Protein AF-A0A3B8PPV6-F1 (afdb_monomer_lite)

pLDDT: mean 80.48, std 9.21, range [55.97, 92.62]

Sequence (86 aa):
MDPRQQYLQTITRRHFLRDSHVGLGALALGGLAAGTATADPRQPQIPPLPGRAKHVIYLHMAGSPPQHELFDFKPALLRHNMQPCP

Secondary structure (DSSP, 8-state):
--HHHHHHHH--HHHHHHHHHHHHHHHHHHHHHHTTS---TTS----SSPPPP--------TTS--GGGTT---HHHHHTTTSPP-

Radius of gyration: 35.14 Å; chains: 1; bounding box: 63×30×92 Å

Foldseek 3Di:
DDPVVVVVVVDDPVNVCVVCVVVVVVVVVVVVVVVPPDPPVPPPPDPPDDDDDPDDDDDPPPDDDPPVCPPDDDVVCVVCPPPDDD

Structure (mmCIF, N/CA/C/O backbone):
data_AF-A0A3B8PPV6-F1
#
_entry.id   AF-A0A3B8PPV6-F1
#
loop_
_atom_site.group_PDB
_atom_site.id
_atom_site.type_symbol
_atom_site.label_atom_id
_atom_site.label_alt_id
_atom_site.label_comp_id
_atom_site.label_asym_id
_atom_site.label_entity_id
_atom_site.label_seq_id
_atom_site.pdbx_PDB_ins_code
_atom_site.Cartn_x
_atom_site.Cartn_y
_atom_site.Cartn_z
_atom_site.occupancy
_atom_site.B_iso_or_equiv
_atom_site.auth_seq_id
_atom_site.auth_comp_id
_atom_site.auth_asym_id
_atom_site.auth_atom_id
_atom_site.pdbx_PDB_model_num
ATOM 1 N N . MET A 1 1 ? -32.613 4.436 54.275 1.00 69.50 1 MET A N 1
ATOM 2 C CA . MET A 1 1 ? -31.539 4.127 53.309 1.00 69.50 1 MET A CA 1
ATOM 3 C C . MET A 1 1 ? -32.104 3.128 52.322 1.00 69.50 1 MET A C 1
ATOM 5 O O . MET A 1 1 ? -32.662 2.136 52.773 1.00 69.50 1 MET A O 1
ATOM 9 N N . ASP A 1 2 ? -32.059 3.423 51.024 1.00 92.62 2 ASP A N 1
ATOM 10 C CA . ASP A 1 2 ? -32.599 2.523 50.001 1.00 92.62 2 ASP A CA 1
ATOM 11 C C . ASP A 1 2 ? -31.640 1.327 49.806 1.00 92.62 2 ASP A C 1
ATOM 13 O O . ASP A 1 2 ? -30.471 1.537 49.456 1.00 92.62 2 ASP A O 1
ATOM 17 N N . PRO A 1 3 ? -32.089 0.077 50.025 1.00 90.00 3 PRO A N 1
ATOM 18 C CA . PRO A 1 3 ? -31.239 -1.108 49.899 1.00 90.00 3 PRO A CA 1
ATOM 19 C C . PRO A 1 3 ? -30.672 -1.290 48.484 1.00 90.00 3 PRO A C 1
ATOM 21 O O . PRO A 1 3 ? -29.576 -1.835 48.322 1.00 90.00 3 PRO A O 1
ATOM 24 N N . ARG A 1 4 ? -31.360 -0.795 47.444 1.00 89.88 4 ARG A N 1
ATOM 25 C CA . ARG A 1 4 ? -30.857 -0.871 46.062 1.00 89.88 4 ARG A CA 1
ATOM 26 C C . ARG A 1 4 ? -29.629 0.006 45.858 1.00 89.88 4 ARG A C 1
ATOM 28 O O . ARG A 1 4 ? -28.705 -0.394 45.155 1.00 89.88 4 ARG A O 1
ATOM 35 N N . GLN A 1 5 ? -29.597 1.181 46.484 1.00 88.06 5 GLN A N 1
ATOM 36 C CA . GLN A 1 5 ? -28.461 2.097 46.372 1.00 88.06 5 GLN A CA 1
ATOM 37 C C . GLN A 1 5 ? -27.216 1.529 47.055 1.00 88.06 5 GLN A C 1
ATOM 39 O O . GLN A 1 5 ? -26.125 1.620 46.497 1.00 88.06 5 GLN A O 1
ATOM 44 N N . GLN A 1 6 ? -27.376 0.880 48.210 1.00 89.06 6 GLN A N 1
ATOM 45 C CA . GLN A 1 6 ? -26.264 0.225 48.907 1.00 89.06 6 GLN A CA 1
ATOM 46 C C . GLN A 1 6 ? -25.689 -0.944 48.098 1.00 89.06 6 GLN A C 1
ATOM 48 O O . GLN A 1 6 ? -24.474 -1.100 48.031 1.00 89.06 6 GLN A O 1
ATOM 53 N N . TYR A 1 7 ? -26.539 -1.726 47.427 1.00 89.31 7 TYR A N 1
ATOM 54 C CA . TYR A 1 7 ? -26.086 -2.788 46.525 1.00 89.31 7 TYR A CA 1
ATOM 55 C C . TYR A 1 7 ? -25.296 -2.242 45.326 1.00 89.31 7 TYR A C 1
ATOM 57 O O . TYR A 1 7 ? -24.238 -2.758 44.990 1.00 89.31 7 TYR A O 1
ATOM 65 N N . LEU A 1 8 ? -25.752 -1.156 44.699 1.00 87.69 8 LEU A N 1
ATOM 66 C CA . LEU A 1 8 ? -25.015 -0.552 43.583 1.00 87.69 8 LEU A CA 1
ATOM 67 C C . LEU A 1 8 ? -23.651 0.010 44.018 1.00 87.69 8 LEU A C 1
ATOM 69 O O . LEU A 1 8 ? -22.700 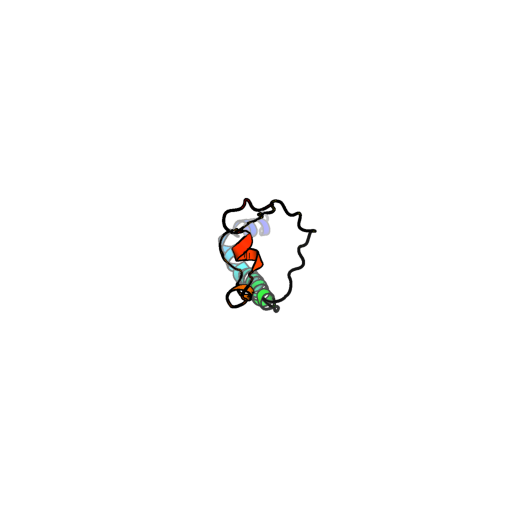-0.027 43.243 1.00 87.69 8 LEU A O 1
ATOM 73 N N . GLN A 1 9 ? -23.531 0.479 45.262 1.00 88.81 9 GLN A N 1
ATOM 74 C CA . GLN A 1 9 ? -22.270 0.966 45.831 1.00 88.81 9 GLN A CA 1
ATOM 75 C C . GLN A 1 9 ? -21.247 -0.150 46.098 1.00 88.81 9 GLN A C 1
ATOM 77 O O . GLN A 1 9 ? -20.048 0.129 46.136 1.00 88.81 9 GLN A O 1
ATOM 82 N N . THR A 1 10 ? -21.677 -1.407 46.263 1.00 90.19 10 THR A N 1
ATOM 83 C CA . THR A 1 10 ? -20.757 -2.547 46.437 1.00 90.19 10 THR A CA 1
ATOM 84 C C . THR A 1 10 ? -20.249 -3.112 45.107 1.00 90.19 10 THR A C 1
ATOM 86 O O . THR A 1 10 ? -19.233 -3.815 45.084 1.00 90.19 10 THR A O 1
ATOM 89 N N . ILE A 1 11 ? -20.878 -2.757 43.980 1.00 92.12 11 ILE A N 1
ATOM 90 C CA . ILE A 1 11 ? -20.419 -3.134 42.639 1.00 92.12 11 ILE A CA 1
ATOM 91 C C . ILE A 1 11 ? -19.207 -2.283 42.251 1.00 92.12 11 ILE A C 1
ATOM 93 O O . ILE A 1 11 ? -19.299 -1.136 41.820 1.00 92.12 11 ILE A O 1
ATOM 97 N N . THR A 1 12 ? -18.027 -2.880 42.380 1.00 91.94 12 THR A N 1
ATOM 98 C CA . THR A 1 12 ? -16.763 -2.263 41.953 1.00 91.94 12 THR A CA 1
ATOM 99 C C . THR A 1 12 ? -16.436 -2.556 40.484 1.00 91.94 12 THR A C 1
ATOM 101 O O . THR A 1 12 ? -16.940 -3.511 39.892 1.00 91.94 12 THR A O 1
ATOM 104 N N . ARG A 1 13 ? -15.481 -1.807 39.906 1.00 89.38 13 ARG A N 1
ATOM 105 C CA . ARG A 1 13 ? -14.945 -2.057 38.546 1.00 89.38 13 ARG A CA 1
ATOM 106 C C . ARG A 1 13 ? -14.491 -3.508 38.334 1.00 89.38 13 ARG A C 1
ATOM 108 O O . ARG A 1 13 ? -14.575 -4.014 37.223 1.00 89.38 13 ARG A O 1
ATOM 115 N N . ARG A 1 14 ? -14.032 -4.189 39.392 1.00 90.19 14 ARG A N 1
ATOM 116 C CA . ARG A 1 14 ? -13.616 -5.597 39.333 1.00 90.19 14 ARG A CA 1
ATOM 117 C C . ARG A 1 14 ? -14.791 -6.538 39.058 1.00 90.19 14 ARG A C 1
ATOM 119 O O . ARG A 1 14 ? -14.603 -7.486 38.309 1.00 90.19 14 ARG A O 1
ATOM 126 N N . HIS A 1 15 ? -15.972 -6.265 39.618 1.00 91.50 15 HIS A N 1
ATOM 127 C CA . HIS A 1 15 ? -17.192 -7.030 39.336 1.00 91.50 15 HIS A CA 1
ATOM 128 C C . HIS A 1 15 ? -17.638 -6.815 37.888 1.00 91.50 15 HIS A C 1
ATOM 130 O O . HIS A 1 15 ? -17.827 -7.777 37.159 1.00 91.50 15 HIS A O 1
ATOM 136 N N . PHE A 1 16 ? -17.661 -5.558 37.431 1.00 88.94 16 PHE A N 1
ATOM 137 C CA . PHE A 1 16 ? -17.995 -5.239 36.042 1.00 88.94 16 PHE A CA 1
ATOM 138 C C . PHE A 1 16 ? -17.094 -5.967 35.039 1.00 88.94 16 PHE A C 1
ATOM 140 O O . PHE A 1 16 ? -17.594 -6.580 34.097 1.00 88.94 16 PHE A O 1
ATOM 147 N N . LEU A 1 17 ? -15.772 -5.923 35.252 1.00 90.06 17 LEU A N 1
ATOM 148 C CA . LEU A 1 17 ? -14.838 -6.655 34.403 1.00 90.06 17 LEU A CA 1
ATOM 149 C C . LEU A 1 17 ? -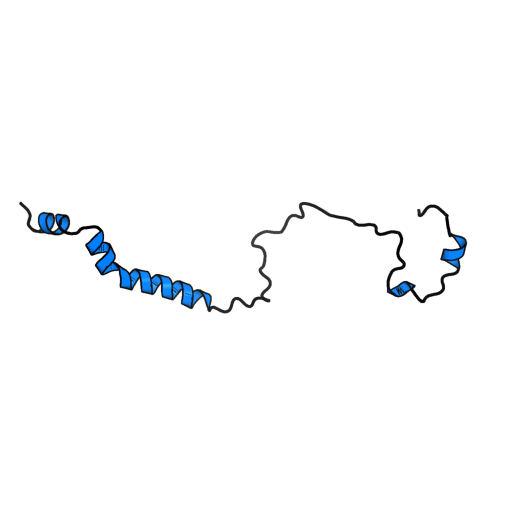15.128 -8.155 34.493 1.00 90.06 17 LEU A C 1
ATOM 151 O O . LEU A 1 17 ? -15.389 -8.741 33.449 1.00 90.06 17 LEU A O 1
ATOM 155 N N . ARG A 1 18 ? -15.205 -8.730 35.714 1.00 90.19 18 ARG A N 1
ATOM 156 C CA . ARG A 1 18 ? -15.546 -10.146 35.981 1.00 90.19 18 ARG A CA 1
ATOM 157 C C . ARG A 1 18 ? -16.728 -10.639 35.156 1.00 90.19 18 ARG A C 1
ATOM 159 O O . ARG A 1 18 ? -16.594 -11.674 34.505 1.00 90.19 18 ARG A O 1
ATOM 166 N N . ASP A 1 19 ? -17.818 -9.890 35.161 1.00 89.38 19 ASP A N 1
ATOM 167 C CA . ASP A 1 19 ? -19.086 -10.328 34.588 1.00 89.38 19 ASP A CA 1
ATOM 168 C C . ASP A 1 19 ? -19.179 -10.038 33.076 1.00 89.38 19 ASP A C 1
ATOM 170 O O . ASP A 1 19 ? -19.900 -10.725 32.356 1.00 89.38 19 ASP A O 1
ATOM 174 N N . SER A 1 20 ? -18.397 -9.080 32.557 1.00 88.19 20 SER A N 1
ATOM 175 C CA . SER A 1 20 ? -18.446 -8.656 31.144 1.00 88.19 20 SER A CA 1
ATOM 176 C C . SER A 1 20 ? -17.442 -9.367 30.224 1.00 88.19 20 SER A C 1
ATOM 178 O O . SER A 1 20 ? -17.477 -9.165 29.007 1.00 88.19 20 SER A O 1
ATOM 180 N N . HIS A 1 21 ? -16.541 -10.200 30.761 1.00 86.19 21 HIS A N 1
ATOM 181 C CA . HIS A 1 21 ? -15.459 -10.824 29.982 1.00 86.19 21 HIS A CA 1
ATOM 182 C C . HIS A 1 21 ? -15.949 -11.668 28.797 1.00 86.19 21 HIS A C 1
ATOM 184 O O . HIS A 1 21 ? -15.345 -11.633 27.728 1.00 86.19 21 HIS A O 1
ATOM 190 N N . VAL A 1 22 ? -17.047 -12.411 28.967 1.00 89.12 22 VAL A N 1
ATOM 191 C CA . VAL A 1 22 ? -17.582 -13.298 27.919 1.00 89.12 22 VAL A CA 1
ATOM 192 C C . VAL A 1 22 ? -18.129 -12.490 26.741 1.00 89.12 22 VAL A C 1
ATOM 194 O O . VAL A 1 22 ? -17.851 -12.822 25.592 1.00 89.12 22 VAL A O 1
ATOM 197 N N . GLY A 1 23 ? -18.850 -11.397 27.011 1.00 87.31 23 G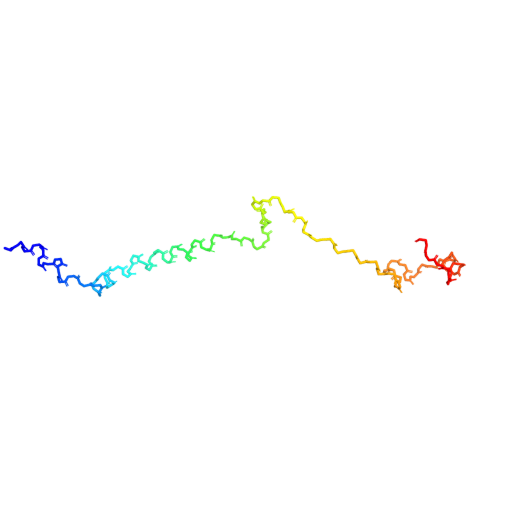LY A N 1
ATOM 198 C CA . GLY A 1 23 ? -19.392 -10.523 25.969 1.00 87.31 23 GLY A CA 1
ATOM 199 C C . GLY A 1 23 ? -18.296 -9.804 25.181 1.00 87.31 23 GLY A C 1
ATOM 200 O O . GLY A 1 23 ? -18.323 -9.793 23.952 1.00 87.31 23 GLY A O 1
ATOM 201 N N . LEU A 1 24 ? -17.285 -9.271 25.877 1.00 88.06 24 LEU A N 1
ATOM 202 C CA . LEU A 1 24 ? -16.121 -8.651 25.232 1.00 88.06 24 LEU A CA 1
ATOM 203 C C . LEU A 1 24 ? -15.325 -9.664 24.395 1.00 88.06 24 LEU A C 1
ATOM 205 O O . LEU A 1 24 ? -14.911 -9.348 23.280 1.00 88.06 24 LEU A O 1
ATOM 209 N N . GLY A 1 25 ? -15.161 -10.891 24.897 1.00 87.50 25 GLY A N 1
ATOM 210 C CA . GLY A 1 25 ? -14.523 -11.983 24.162 1.00 87.50 25 GLY A CA 1
ATOM 211 C C . GLY A 1 25 ? -15.302 -12.395 22.911 1.00 87.50 25 GLY A C 1
ATOM 212 O O . GLY A 1 25 ? -14.700 -12.583 21.858 1.00 87.50 25 GLY A O 1
ATOM 213 N N . ALA A 1 26 ? -16.632 -12.471 22.990 1.00 88.94 26 ALA A N 1
ATOM 214 C CA . ALA A 1 26 ? -17.487 -12.785 21.846 1.00 88.94 26 ALA A CA 1
ATOM 215 C C . ALA A 1 26 ? -17.428 -11.701 20.756 1.00 88.94 26 ALA A C 1
ATOM 217 O O . ALA A 1 26 ? -17.359 -12.031 19.574 1.00 88.94 26 ALA A O 1
ATOM 218 N N . LEU A 1 27 ? -17.388 -10.417 21.136 1.00 88.12 27 LEU A N 1
ATOM 219 C CA . LEU A 1 27 ? -17.201 -9.309 20.190 1.00 88.12 27 LEU A CA 1
ATOM 220 C C . LEU A 1 27 ? -15.824 -9.359 19.515 1.00 88.12 27 LEU A C 1
ATOM 222 O O . LEU A 1 27 ? -15.730 -9.204 18.297 1.00 88.12 27 LEU A O 1
ATOM 226 N N . ALA A 1 28 ? -14.765 -9.619 20.286 1.00 88.25 28 ALA A N 1
ATOM 227 C CA . ALA A 1 28 ? -13.416 -9.778 19.747 1.00 88.25 28 ALA A CA 1
ATOM 228 C C . ALA A 1 28 ? -13.327 -10.974 18.784 1.00 88.25 28 ALA A C 1
ATOM 230 O O . ALA A 1 28 ? -12.783 -10.848 17.687 1.00 88.25 28 ALA A O 1
ATOM 231 N N . LEU A 1 29 ? -13.917 -12.115 19.156 1.00 86.81 29 LEU A N 1
ATOM 232 C CA . LEU A 1 29 ? -13.991 -13.298 18.303 1.00 86.81 29 LEU A CA 1
ATOM 233 C C . LEU A 1 29 ? -14.811 -13.029 17.038 1.00 86.81 29 LEU A C 1
ATOM 235 O O . LEU A 1 29 ? -14.408 -13.461 15.966 1.00 86.81 29 LEU A O 1
ATOM 239 N N . GLY A 1 30 ? -15.911 -12.278 17.137 1.00 86.31 30 GLY A N 1
ATOM 240 C CA . GLY A 1 30 ? -16.701 -11.841 15.988 1.00 86.31 30 GLY A CA 1
ATOM 241 C C . GLY A 1 30 ? -15.889 -10.990 15.010 1.00 86.31 30 GLY A C 1
ATOM 242 O O . GLY A 1 30 ? -15.975 -11.211 13.807 1.00 86.31 30 GLY A O 1
ATOM 243 N N . GLY A 1 31 ? -15.042 -10.083 15.506 1.00 82.88 31 GLY A N 1
ATOM 244 C CA . GLY A 1 31 ? -14.125 -9.298 14.671 1.00 82.88 31 GLY A CA 1
ATOM 245 C C . GLY A 1 31 ? -13.039 -10.145 13.998 1.00 82.88 31 GLY A C 1
ATOM 246 O O . GLY A 1 31 ? -12.775 -9.979 12.808 1.00 82.88 31 GLY A O 1
ATOM 247 N N . LEU A 1 32 ? -12.445 -11.094 14.728 1.00 79.62 32 LEU A N 1
ATOM 248 C CA . LEU A 1 32 ? -11.446 -12.020 14.177 1.00 79.62 32 LEU A CA 1
ATOM 249 C C . LEU A 1 32 ? -12.057 -12.989 13.157 1.00 79.62 32 LEU A C 1
ATOM 251 O O . LEU A 1 32 ? -11.466 -13.231 12.107 1.00 79.62 32 LEU A O 1
ATOM 255 N N . ALA A 1 33 ? -13.255 -13.503 13.433 1.00 78.75 33 ALA A N 1
ATOM 256 C CA . ALA A 1 33 ? -14.002 -14.353 12.514 1.00 78.75 33 ALA A CA 1
ATOM 257 C C . ALA A 1 33 ? -14.458 -13.564 11.275 1.00 78.75 33 ALA A C 1
ATOM 259 O O . ALA A 1 33 ? -14.354 -14.069 10.160 1.00 78.75 33 ALA A O 1
ATOM 260 N N . ALA A 1 34 ? -14.871 -12.301 11.430 1.00 69.94 34 ALA A N 1
ATOM 261 C CA . ALA A 1 34 ? -15.203 -11.417 10.312 1.00 69.94 34 ALA A CA 1
ATOM 262 C C .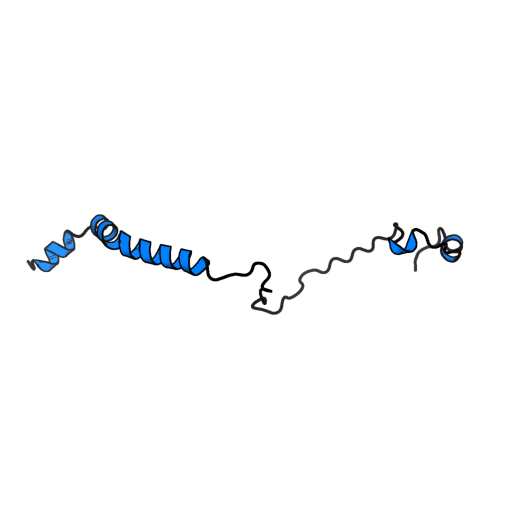 ALA A 1 34 ? -13.982 -11.077 9.438 1.00 69.94 34 ALA A C 1
ATOM 264 O O . ALA A 1 34 ? -14.129 -10.902 8.232 1.00 69.94 34 ALA A O 1
ATOM 265 N N . GLY A 1 35 ? -12.771 -11.066 10.005 1.00 58.75 35 GLY A N 1
ATOM 266 C CA . GLY A 1 35 ? -11.514 -10.936 9.257 1.00 58.75 35 GLY A CA 1
ATOM 267 C C . GLY A 1 35 ? -11.193 -12.121 8.335 1.00 58.75 35 GLY A C 1
ATOM 268 O O . GLY A 1 35 ? -10.284 -12.019 7.515 1.00 58.75 35 GLY A O 1
ATOM 269 N N . THR A 1 36 ? -11.941 -13.228 8.429 1.00 55.97 36 THR A N 1
ATOM 270 C CA . THR A 1 36 ? -11.853 -14.357 7.485 1.00 55.97 36 THR A CA 1
ATOM 271 C C . THR A 1 36 ? -12.788 -14.214 6.282 1.00 55.97 36 THR A C 1
ATOM 273 O O . THR A 1 36 ? -12.778 -15.076 5.401 1.00 55.97 36 THR A O 1
ATOM 276 N N . ALA A 1 37 ? -13.549 -13.114 6.188 1.00 59.66 37 ALA A N 1
ATOM 277 C CA . ALA A 1 37 ? -14.237 -12.720 4.965 1.00 59.66 37 ALA A CA 1
ATOM 278 C C . ALA A 1 37 ? -13.201 -12.321 3.906 1.00 59.66 37 ALA A C 1
ATOM 280 O O . ALA A 1 37 ? -12.889 -11.148 3.743 1.00 59.66 37 ALA A O 1
ATOM 281 N N . THR A 1 38 ? -12.625 -13.336 3.259 1.00 59.09 38 THR A N 1
ATOM 282 C CA . THR A 1 38 ? -12.033 -13.351 1.915 1.00 59.09 38 THR A CA 1
ATOM 283 C C . THR A 1 38 ? -11.623 -11.981 1.373 1.00 59.09 38 THR A C 1
ATOM 285 O O . THR A 1 38 ? -12.128 -11.539 0.342 1.00 59.09 38 THR A O 1
ATOM 288 N N . ALA A 1 39 ? -10.696 -11.301 2.045 1.00 61.28 39 ALA A N 1
ATOM 289 C CA . ALA A 1 39 ? -9.939 -10.249 1.396 1.00 61.28 39 ALA A CA 1
ATOM 290 C C . ALA A 1 39 ? -8.986 -10.981 0.455 1.00 61.28 39 ALA A C 1
ATOM 292 O O . ALA A 1 39 ? -7.922 -11.439 0.870 1.00 61.28 39 ALA A O 1
ATOM 293 N N . ASP A 1 40 ? -9.428 -11.199 -0.784 1.00 63.72 40 ASP A N 1
ATOM 294 C CA . ASP A 1 40 ? -8.555 -11.706 -1.832 1.00 63.72 40 ASP A CA 1
ATOM 295 C C . ASP A 1 40 ? -7.367 -10.735 -1.914 1.00 63.72 40 ASP A C 1
ATOM 297 O O . ASP A 1 40 ? -7.569 -9.557 -2.217 1.00 63.72 40 ASP A O 1
ATOM 301 N N . PRO A 1 41 ? -6.125 -11.167 -1.634 1.00 63.94 41 PRO A N 1
ATOM 302 C CA . PRO A 1 41 ? -4.957 -10.290 -1.700 1.00 63.94 41 PRO A CA 1
ATOM 303 C C . PRO A 1 41 ? -4.754 -9.685 -3.096 1.00 63.94 41 PRO A C 1
ATOM 305 O O . PRO A 1 41 ? -3.959 -8.762 -3.263 1.00 63.94 41 PRO A O 1
ATOM 308 N N . ARG A 1 42 ? -5.446 -10.232 -4.105 1.00 68.56 42 ARG A N 1
ATOM 309 C CA . ARG A 1 42 ? -5.443 -9.781 -5.495 1.00 68.56 42 ARG A CA 1
ATOM 310 C C . ARG A 1 42 ? -6.656 -8.930 -5.863 1.00 68.56 42 ARG A C 1
ATOM 312 O O . ARG A 1 42 ? -6.714 -8.467 -7.001 1.00 68.56 42 ARG A O 1
ATOM 319 N N . GLN A 1 43 ? -7.612 -8.715 -4.955 1.00 69.69 43 GLN A N 1
ATOM 320 C CA . GLN A 1 43 ? -8.720 -7.808 -5.230 1.00 69.69 43 GLN A CA 1
ATOM 321 C C . GLN A 1 43 ? -8.164 -6.393 -5.404 1.00 69.69 43 GLN A C 1
ATOM 323 O O . GLN A 1 43 ? -7.521 -5.872 -4.486 1.00 69.69 43 GLN A O 1
ATOM 328 N N . PRO A 1 44 ? -8.393 -5.753 -6.566 1.00 66.94 44 PRO A N 1
ATOM 329 C CA . PRO A 1 44 ? -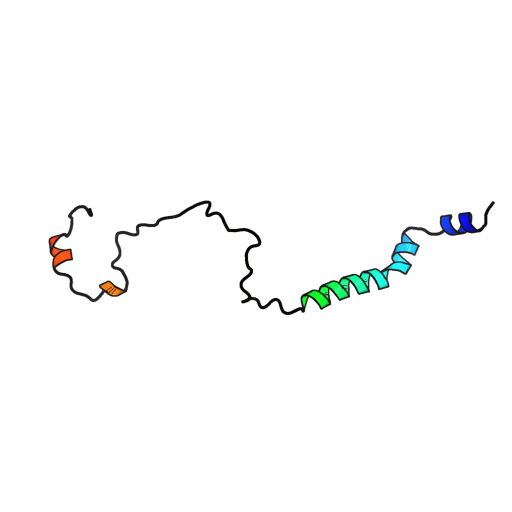7.994 -4.374 -6.763 1.00 66.94 44 PRO A CA 1
ATOM 330 C C . PRO A 1 44 ? -8.736 -3.520 -5.737 1.00 66.94 44 PRO A C 1
ATOM 332 O O . PRO A 1 44 ? -9.952 -3.343 -5.822 1.00 66.94 44 PRO A O 1
ATOM 335 N N . GLN A 1 45 ? -8.014 -3.006 -4.742 1.00 71.69 45 GLN A N 1
ATOM 336 C CA . GLN A 1 45 ? -8.573 -2.015 -3.836 1.00 71.69 45 GLN A CA 1
ATOM 337 C C . GLN A 1 45 ? -8.780 -0.744 -4.646 1.00 71.69 45 GLN A C 1
ATOM 339 O O . GLN A 1 45 ? -7.819 -0.063 -5.003 1.00 71.69 45 GLN A O 1
ATOM 344 N N . ILE A 1 46 ? -10.035 -0.451 -4.981 1.00 72.06 46 ILE A N 1
ATOM 345 C CA . ILE A 1 46 ? -10.393 0.818 -5.606 1.00 72.06 46 ILE A CA 1
ATOM 346 C C . ILE A 1 46 ? -10.083 1.901 -4.568 1.00 72.06 46 ILE A C 1
ATOM 348 O O . ILE A 1 46 ? -10.680 1.886 -3.487 1.00 72.06 46 ILE A O 1
ATOM 352 N N . PRO A 1 47 ? -9.143 2.823 -4.844 1.00 73.00 47 PRO A N 1
ATOM 353 C CA . PRO A 1 47 ? -8.859 3.903 -3.921 1.00 73.00 47 PRO A CA 1
ATOM 354 C C . PRO A 1 47 ? -10.142 4.721 -3.718 1.00 73.00 47 PRO A C 1
ATOM 356 O O . PRO A 1 47 ? -10.787 5.080 -4.705 1.00 73.00 47 PRO A O 1
ATOM 359 N N . PRO A 1 48 ? -10.521 5.057 -2.473 1.00 76.56 48 PRO A N 1
ATOM 360 C CA . PRO A 1 48 ? -11.758 5.792 -2.203 1.00 76.56 48 PRO A CA 1
ATOM 361 C C . PRO A 1 48 ? -11.776 7.213 -2.796 1.00 76.56 48 PRO A C 1
ATOM 363 O O . PRO A 1 48 ? -12.815 7.866 -2.786 1.00 76.56 48 PRO A O 1
ATOM 366 N N . LEU A 1 49 ? -10.643 7.705 -3.313 1.00 77.25 49 LEU A N 1
ATOM 367 C CA . LEU A 1 49 ? -10.525 8.982 -4.008 1.00 77.25 49 LEU A CA 1
ATOM 368 C C . LEU A 1 49 ? -9.651 8.836 -5.264 1.00 77.25 49 LEU A C 1
ATOM 370 O O . LEU A 1 49 ? -8.704 8.044 -5.252 1.00 77.25 49 LEU A O 1
ATOM 374 N N . PRO A 1 50 ? -9.890 9.637 -6.322 1.00 79.81 50 PRO A N 1
ATOM 375 C CA . PRO A 1 50 ? -8.985 9.703 -7.462 1.00 79.81 50 PRO A CA 1
ATOM 376 C C . PRO A 1 50 ? -7.592 10.138 -6.988 1.00 79.81 50 PRO A C 1
ATOM 378 O O . PRO A 1 50 ? -7.410 11.218 -6.421 1.00 79.81 50 PRO A O 1
ATOM 381 N N . GLY A 1 51 ? -6.598 9.271 -7.187 1.00 76.94 51 GLY A N 1
ATOM 382 C CA . GLY A 1 51 ? -5.224 9.538 -6.780 1.00 76.94 51 GLY A CA 1
ATOM 383 C C . GLY A 1 51 ? -4.638 10.713 -7.562 1.00 76.94 51 GLY A C 1
ATOM 384 O O . GLY A 1 51 ? -4.532 10.663 -8.784 1.00 76.94 51 GLY A O 1
ATOM 385 N N . ARG A 1 52 ? -4.221 11.773 -6.862 1.00 81.12 52 ARG A N 1
ATOM 386 C CA . ARG A 1 52 ? -3.455 12.875 -7.459 1.00 81.12 52 ARG A CA 1
ATOM 387 C C . ARG A 1 52 ? -1.969 12.521 -7.424 1.00 81.12 52 ARG A C 1
ATOM 389 O O . ARG A 1 52 ? -1.399 12.397 -6.340 1.00 81.12 52 ARG A O 1
ATOM 396 N N . ALA A 1 53 ? -1.335 12.386 -8.589 1.00 83.75 53 ALA A N 1
ATOM 397 C CA . ALA A 1 53 ? 0.114 12.214 -8.668 1.00 83.75 53 ALA A CA 1
ATOM 398 C C . ALA A 1 53 ? 0.809 13.449 -8.071 1.00 83.75 53 ALA A C 1
ATOM 400 O O . ALA A 1 53 ? 0.609 14.569 -8.541 1.00 83.75 53 ALA A O 1
ATOM 401 N N . LYS A 1 54 ? 1.580 13.251 -6.995 1.00 84.88 54 LYS A N 1
ATOM 402 C CA . LYS A 1 54 ? 2.315 14.336 -6.319 1.00 84.88 54 LYS A CA 1
ATOM 403 C C . LYS A 1 54 ? 3.673 14.604 -6.966 1.00 84.88 54 LYS A C 1
ATOM 405 O O . LYS A 1 54 ? 4.115 15.746 -6.982 1.00 84.88 54 LYS A O 1
ATOM 410 N N . HIS A 1 55 ? 4.305 13.567 -7.514 1.00 89.56 55 HIS A N 1
ATOM 411 C CA . HIS A 1 55 ? 5.628 13.639 -8.129 1.00 89.56 55 HIS A CA 1
ATOM 412 C C . HIS A 1 55 ? 5.701 12.713 -9.344 1.00 89.56 55 HIS A C 1
ATOM 414 O O . HIS A 1 55 ? 5.173 11.602 -9.306 1.00 89.56 55 HIS A O 1
ATOM 420 N N . VAL A 1 56 ? 6.374 13.172 -10.399 1.00 84.69 56 VAL A N 1
ATOM 421 C CA . VAL A 1 56 ? 6.702 12.387 -11.594 1.00 84.69 56 VAL A CA 1
ATOM 422 C C . VAL A 1 56 ? 8.221 12.315 -11.673 1.00 84.69 56 VAL A C 1
ATOM 424 O O . VAL A 1 56 ? 8.878 13.347 -11.785 1.00 84.69 56 VAL A O 1
ATOM 427 N N . ILE A 1 57 ? 8.779 11.110 -11.568 1.00 87.56 57 ILE A N 1
ATOM 428 C CA . ILE A 1 57 ? 10.221 10.878 -11.693 1.00 87.56 57 ILE A CA 1
ATOM 429 C C . ILE A 1 57 ? 10.477 10.377 -13.116 1.00 87.56 57 ILE A C 1
ATOM 431 O O . ILE A 1 57 ? 10.069 9.271 -13.461 1.00 87.56 57 ILE A O 1
ATOM 435 N N . TYR A 1 58 ? 11.129 11.200 -13.940 1.00 84.12 58 TYR A N 1
ATOM 436 C CA . TYR A 1 58 ? 11.560 10.837 -15.290 1.00 84.12 58 TYR A CA 1
ATOM 437 C C . TYR A 1 58 ? 13.054 10.514 -15.279 1.00 84.12 58 TYR A C 1
ATOM 439 O O . TYR A 1 58 ? 13.880 11.372 -14.968 1.00 84.12 58 TYR A O 1
ATOM 447 N N . LEU A 1 59 ? 13.394 9.268 -15.602 1.00 81.31 59 LEU A N 1
ATOM 448 C CA . LEU A 1 59 ? 14.772 8.795 -15.682 1.00 81.31 59 LEU A CA 1
ATOM 449 C C . LEU A 1 59 ? 15.143 8.625 -17.154 1.00 81.31 59 LEU A C 1
ATOM 451 O O . LEU A 1 59 ? 14.743 7.654 -17.791 1.00 81.31 59 LEU A O 1
ATOM 455 N N . HIS A 1 60 ? 15.925 9.560 -17.689 1.00 74.62 60 HIS A N 1
ATOM 456 C CA . HIS A 1 60 ? 16.540 9.400 -19.002 1.00 74.62 60 HIS A CA 1
ATOM 457 C C . HIS A 1 60 ? 17.875 8.669 -18.843 1.00 74.62 60 HIS A C 1
ATOM 459 O O . HIS A 1 60 ? 18.913 9.278 -18.591 1.00 74.62 60 HIS A O 1
ATOM 465 N N . MET A 1 61 ? 17.839 7.341 -18.939 1.00 72.44 61 MET A N 1
ATOM 466 C CA . MET A 1 61 ? 19.031 6.496 -18.846 1.00 72.44 61 MET A CA 1
ATOM 467 C C . MET A 1 61 ? 19.707 6.379 -20.216 1.00 72.44 61 MET A C 1
ATOM 469 O O . MET A 1 61 ? 19.677 5.329 -20.855 1.00 72.44 61 MET A O 1
ATOM 473 N N . ALA A 1 62 ? 20.304 7.477 -20.679 1.00 69.19 62 ALA A N 1
ATOM 474 C CA . ALA A 1 62 ? 21.168 7.459 -21.852 1.00 69.19 62 ALA A CA 1
ATOM 475 C C . ALA A 1 62 ? 22.494 6.766 -21.495 1.00 69.19 62 ALA A C 1
ATOM 477 O O . ALA A 1 62 ? 23.166 7.169 -20.546 1.00 69.19 62 ALA A O 1
ATOM 478 N N . GLY A 1 63 ? 22.868 5.720 -22.236 1.00 69.56 63 GLY A N 1
ATOM 479 C CA . GLY A 1 63 ? 24.184 5.080 -22.094 1.00 69.56 63 GLY A CA 1
ATOM 480 C C . GLY A 1 63 ? 24.204 3.554 -22.176 1.00 69.56 63 GLY A C 1
ATOM 481 O O . GLY A 1 63 ? 25.277 2.990 -22.359 1.00 69.56 63 GLY A O 1
ATOM 482 N N . SER A 1 64 ? 23.054 2.878 -22.098 1.00 71.25 64 SER A N 1
ATOM 483 C CA . SER A 1 64 ? 22.954 1.439 -22.378 1.00 71.25 64 SER A CA 1
ATOM 484 C C . SER A 1 64 ? 22.095 1.206 -23.616 1.00 71.25 64 SER A C 1
ATOM 486 O O . SER A 1 64 ? 21.020 1.804 -23.701 1.00 71.25 64 SER A O 1
ATOM 488 N N . PRO A 1 65 ? 22.494 0.314 -24.541 1.00 70.81 65 PRO A N 1
ATOM 489 C CA . PRO A 1 65 ? 21.571 -0.168 -25.557 1.00 70.81 65 PRO A CA 1
ATOM 490 C C . PRO A 1 65 ? 20.384 -0.846 -24.851 1.00 70.81 65 PRO A C 1
ATOM 492 O O . PRO A 1 65 ? 20.588 -1.575 -23.870 1.00 70.81 65 PRO A O 1
ATOM 495 N N . PRO A 1 66 ? 19.136 -0.600 -25.280 1.00 75.31 66 PRO A N 1
ATOM 496 C CA . PRO A 1 66 ? 17.998 -1.330 -24.746 1.00 75.31 66 PRO A CA 1
ATOM 497 C C . PRO A 1 66 ? 18.118 -2.815 -25.117 1.00 75.31 66 PRO A C 1
ATOM 499 O O . PRO A 1 66 ? 18.753 -3.179 -26.105 1.00 75.31 66 PRO A O 1
ATOM 502 N N . GLN A 1 67 ? 17.484 -3.694 -24.336 1.00 74.62 67 GLN A N 1
ATOM 503 C CA . GLN A 1 67 ? 17.610 -5.153 -24.488 1.00 74.62 67 GLN A CA 1
ATOM 504 C C . GLN A 1 67 ? 17.348 -5.651 -25.923 1.00 74.62 67 GLN A C 1
ATOM 506 O O . GLN A 1 67 ? 17.978 -6.603 -26.371 1.00 74.62 67 GLN A O 1
ATOM 511 N N . HIS A 1 68 ? 16.434 -5.005 -26.649 1.00 77.69 68 HIS A N 1
ATOM 512 C CA . HIS A 1 68 ? 16.076 -5.372 -28.020 1.00 77.69 68 HIS A CA 1
ATOM 513 C C . HIS A 1 68 ? 17.075 -4.878 -29.084 1.00 77.69 68 HIS A C 1
ATOM 515 O O . HIS A 1 68 ? 16.955 -5.265 -30.240 1.00 77.69 68 HIS A O 1
ATOM 521 N N . GLU A 1 69 ? 18.060 -4.053 -28.720 1.00 75.19 69 GLU A N 1
ATOM 522 C CA . GLU A 1 69 ? 19.062 -3.497 -29.641 1.00 75.19 69 GLU A CA 1
ATOM 523 C C . GLU A 1 69 ? 20.460 -4.110 -29.486 1.00 75.19 69 GLU A C 1
ATOM 525 O O . GLU A 1 69 ? 21.365 -3.741 -30.227 1.00 75.19 69 GLU A O 1
ATOM 530 N N . LEU A 1 70 ? 20.653 -5.068 -28.572 1.00 78.38 70 LEU A N 1
ATOM 531 C CA . LEU A 1 70 ? 21.973 -5.665 -28.310 1.00 78.38 70 LEU A CA 1
ATOM 532 C C . LEU A 1 70 ? 22.587 -6.379 -29.523 1.00 78.38 70 LEU A C 1
ATOM 534 O O . LEU A 1 70 ? 23.808 -6.441 -29.643 1.00 78.38 70 LEU A O 1
ATOM 538 N N . PHE A 1 71 ? 21.748 -6.947 -30.389 1.00 82.19 71 PHE A N 1
ATOM 539 C CA . PHE A 1 71 ? 22.180 -7.819 -31.486 1.00 82.19 71 PHE A CA 1
ATOM 540 C C . PHE A 1 71 ? 21.823 -7.277 -32.874 1.00 82.19 71 PHE A C 1
ATOM 542 O O . PHE A 1 71 ? 22.055 -7.960 -33.869 1.00 82.19 71 PHE A O 1
ATOM 549 N N . ASP A 1 72 ? 21.266 -6.067 -32.953 1.00 83.38 72 ASP A N 1
ATOM 550 C CA . ASP A 1 72 ? 20.900 -5.438 -34.220 1.00 83.38 72 ASP A CA 1
ATOM 551 C C . ASP A 1 72 ? 22.006 -4.482 -34.677 1.00 83.38 72 ASP A C 1
ATOM 553 O O . ASP A 1 72 ? 22.344 -3.508 -33.998 1.00 83.38 72 ASP A O 1
ATOM 557 N N . PHE A 1 73 ? 22.594 -4.764 -35.839 1.00 84.69 73 PHE A N 1
ATOM 558 C CA . PHE A 1 73 ? 23.646 -3.921 -36.383 1.00 84.69 73 PHE A CA 1
ATOM 559 C C . PHE A 1 73 ? 23.052 -2.656 -37.006 1.00 84.69 73 PHE A C 1
ATOM 561 O O . PHE A 1 73 ? 22.484 -2.675 -38.098 1.00 84.69 73 PHE A O 1
ATOM 568 N N . LYS A 1 74 ? 23.260 -1.523 -36.330 1.00 84.81 74 LYS A N 1
ATOM 569 C CA . LYS A 1 74 ? 22.786 -0.208 -36.771 1.00 84.81 74 LYS A CA 1
ATOM 570 C C . LYS A 1 74 ? 23.938 0.661 -37.277 1.00 84.81 74 LYS A C 1
ATOM 572 O O . LYS A 1 74 ? 24.563 1.368 -36.483 1.00 84.81 74 LYS A O 1
ATOM 577 N N . PRO A 1 75 ? 24.197 0.708 -38.598 1.00 87.81 75 PRO A N 1
ATOM 578 C CA . PRO A 1 75 ? 25.291 1.507 -39.155 1.00 87.81 75 PRO A CA 1
ATOM 579 C C . PRO A 1 75 ? 25.115 3.011 -38.903 1.00 87.81 75 PRO A C 1
ATOM 581 O O . PRO A 1 75 ? 26.097 3.744 -38.833 1.00 87.81 75 PRO A O 1
ATOM 584 N N . ALA A 1 76 ? 23.877 3.483 -38.724 1.00 84.81 76 ALA A N 1
ATOM 585 C CA . ALA A 1 76 ? 23.599 4.871 -38.366 1.00 84.81 76 ALA A CA 1
ATOM 586 C C . ALA A 1 76 ? 24.195 5.261 -36.998 1.00 84.81 76 ALA A C 1
ATOM 588 O O . ALA A 1 76 ? 24.745 6.352 -36.877 1.00 84.81 76 ALA A O 1
ATOM 589 N N . LEU A 1 77 ? 24.178 4.368 -35.998 1.00 81.12 77 LEU A N 1
ATOM 590 C CA . LEU A 1 77 ? 24.753 4.645 -34.673 1.00 81.12 77 LEU A CA 1
ATOM 591 C C . LEU A 1 77 ? 26.271 4.838 -34.738 1.00 81.12 77 LEU A C 1
ATOM 593 O O . LEU A 1 77 ? 26.816 5.700 -34.058 1.00 81.12 77 LEU A O 1
ATOM 597 N N . LEU A 1 78 ? 26.948 4.094 -35.617 1.00 84.12 78 LEU A N 1
ATOM 598 C CA . LEU A 1 78 ? 28.379 4.271 -35.859 1.00 84.12 78 LEU A CA 1
ATOM 599 C C . LEU A 1 78 ? 28.682 5.647 -36.476 1.00 84.12 78 LEU A C 1
ATOM 601 O O . LEU A 1 78 ? 29.662 6.288 -36.104 1.00 84.12 78 LEU A O 1
ATOM 605 N N . ARG A 1 79 ? 27.829 6.117 -37.398 1.00 86.31 79 ARG A N 1
ATOM 606 C CA . ARG A 1 79 ? 27.987 7.418 -38.078 1.00 86.31 79 ARG A CA 1
ATOM 607 C C . ARG A 1 79 ? 27.790 8.603 -37.136 1.00 86.31 79 ARG A C 1
ATOM 609 O O . ARG A 1 79 ? 28.429 9.633 -37.327 1.00 86.31 7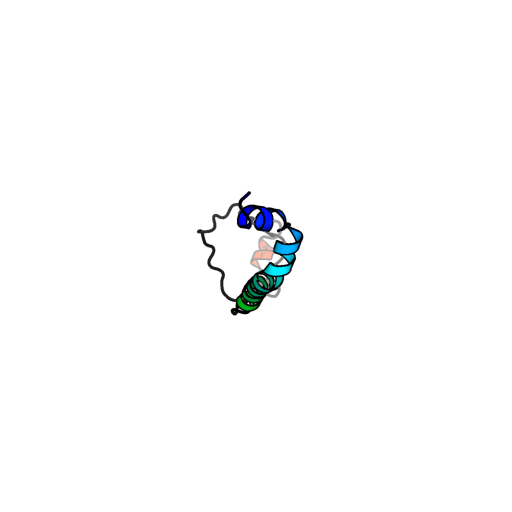9 ARG A O 1
ATOM 616 N N . HIS A 1 80 ? 26.917 8.450 -36.147 1.00 83.44 80 HIS A N 1
ATOM 617 C CA . HIS A 1 80 ? 26.594 9.486 -35.166 1.00 83.44 80 HIS A CA 1
ATOM 618 C C . HIS A 1 80 ? 27.336 9.310 -33.833 1.00 83.44 80 HIS A C 1
ATOM 620 O O . HIS A 1 80 ? 27.029 9.997 -32.861 1.00 83.44 80 HIS A O 1
ATOM 626 N N . ASN A 1 81 ? 28.334 8.423 -33.778 1.00 82.19 81 ASN A N 1
ATOM 627 C CA . ASN A 1 81 ? 29.149 8.237 -32.584 1.00 82.19 81 ASN A CA 1
ATOM 628 C C . ASN A 1 81 ? 29.844 9.558 -32.195 1.00 82.19 81 ASN A C 1
ATOM 630 O O . ASN A 1 81 ? 30.373 10.259 -33.058 1.00 82.19 81 ASN A O 1
ATOM 634 N N . MET A 1 82 ? 29.849 9.889 -30.901 1.00 84.50 82 MET A N 1
ATOM 635 C CA . MET A 1 82 ? 30.404 11.131 -30.329 1.00 84.50 82 MET A CA 1
ATOM 636 C C . MET A 1 82 ? 29.719 12.443 -30.755 1.00 84.50 82 MET A C 1
ATOM 638 O O . MET A 1 82 ? 30.239 13.522 -30.465 1.00 84.50 82 MET A O 1
ATOM 642 N N . GLN A 1 83 ? 28.555 12.385 -31.403 1.00 84.88 83 GLN A N 1
ATOM 643 C CA . GLN A 1 83 ? 27.741 13.575 -31.652 1.00 84.88 83 GLN A CA 1
ATOM 644 C C . GLN A 1 83 ? 26.805 13.831 -30.461 1.00 84.88 83 GLN A C 1
ATOM 646 O O . GLN A 1 83 ? 26.346 12.875 -29.831 1.00 84.88 83 GLN A O 1
ATOM 651 N N . PRO A 1 84 ? 26.518 15.100 -30.121 1.00 80.44 84 PRO A N 1
ATOM 652 C CA . PRO A 1 84 ? 25.529 15.404 -29.096 1.00 80.44 84 PRO A CA 1
ATOM 653 C C . PRO A 1 84 ? 24.166 14.826 -29.500 1.00 80.44 84 PRO A C 1
ATOM 655 O O . PRO A 1 84 ? 23.718 15.028 -30.630 1.00 80.44 84 PRO A O 1
ATOM 658 N N . CYS A 1 85 ? 23.522 14.097 -28.581 1.00 67.25 85 CYS A N 1
ATOM 659 C CA . CYS A 1 85 ? 22.130 13.691 -28.762 1.00 67.25 85 CYS A CA 1
ATOM 660 C C . CYS A 1 85 ? 21.249 14.948 -28.901 1.00 67.25 85 CYS A C 1
ATOM 662 O O . CYS A 1 85 ? 21.457 15.888 -28.126 1.00 67.25 85 CYS A O 1
ATOM 664 N N . PRO A 1 86 ? 20.307 14.976 -29.863 1.00 73.81 86 PRO A N 1
ATOM 665 C CA . PRO A 1 86 ? 19.323 16.051 -29.989 1.00 73.81 86 PRO A CA 1
ATOM 666 C C . PRO A 1 86 ? 18.378 16.132 -28.784 1.00 73.81 86 PRO A C 1
ATOM 668 O O . PRO A 1 86 ? 18.205 15.107 -28.081 1.00 73.81 86 PRO A O 1
#